Protein AF-A0A845K4L9-F1 (afdb_monomer)

Nearest PDB structures (foldseek):
  2jjd-assembly4_D  TM=6.006E-01  e=6.717E-01  Homo sapiens
  6bn5-assembly2_B  TM=7.726E-01  e=2.411E+00  Homo sapiens
  7zj1-assembly1_A  TM=6.601E-01  e=2.281E+00  Homo sapiens
  2czo-assembly1_A  TM=6.096E-01  e=1.308E+00  Saccharomyces cerevisiae
  9asq-assembly1_A  TM=3.878E-01  e=6.201E+00  Homo sapiens

Solvent-accessible surface area (backbone atoms only — not comparable to full-atom values): 4058 Å² total; per-residue (Å²): 141,84,89,55,67,58,17,36,36,35,32,73,91,76,60,28,42,25,36,24,74,41,75,45,87,46,98,92,48,43,38,30,32,31,41,35,44,40,88,96,53,78,70,45,78,46,79,42,48,48,70,56,55,54,47,32,40,74,72,66,56,28,47,79,43,76,53,81,79,134

Secondary structure (DSSP, 8-state):
----TT-EEEETTTTEEEEEEEEE--TTS-EEEEEEE-TTS--EEEEEEHHHHHHHHHTTSSEEE-----

Radius of gyration: 11.71 Å; Cα contacts (8 Å, |Δi|>4): 135; chains: 1; bounding box: 32×24×28 Å

pLDDT: mean 94.92, std 5.11, range [66.62, 98.56]

Foldseek 3Di:
DDDDFQKWKAQPVQRKIWGFHDWDADPVAIKTKIFIDGVPDDIDIDIDHPVVVVVCCVVVRIPIGGHDDD

Structure (mmCIF, N/CA/C/O backbone):
data_AF-A0A845K4L9-F1
#
_entry.id   AF-A0A845K4L9-F1
#
loop_
_atom_site.group_PDB
_atom_site.id
_atom_site.type_symbol
_atom_site.label_atom_id
_atom_site.label_alt_id
_atom_site.label_comp_id
_atom_site.label_asym_id
_atom_site.label_entity_id
_atom_site.label_seq_id
_atom_site.pdbx_PDB_ins_code
_atom_site.Cartn_x
_atom_site.Cartn_y
_atom_site.Cartn_z
_atom_site.occupancy
_atom_site.B_iso_or_equiv
_atom_site.auth_seq_id
_atom_site.auth_comp_id
_atom_site.auth_asym_id
_atom_site.auth_atom_id
_atom_site.pdbx_PDB_model_num
ATOM 1 N N . MET A 1 1 ? -3.863 -10.971 6.504 1.00 85.69 1 MET A N 1
ATOM 2 C CA . MET A 1 1 ? -2.877 -9.876 6.388 1.00 85.69 1 MET A CA 1
ATOM 3 C C . MET A 1 1 ? -3.149 -8.778 7.416 1.00 85.69 1 MET A C 1
ATOM 5 O O . MET A 1 1 ? -4.282 -8.291 7.490 1.00 85.69 1 MET A O 1
ATOM 9 N N . LYS A 1 2 ? -2.116 -8.421 8.196 1.00 89.62 2 LYS A N 1
ATOM 10 C CA . LYS A 1 2 ? -2.071 -7.262 9.101 1.00 89.62 2 LYS A CA 1
ATOM 11 C C . LYS A 1 2 ? -1.120 -6.223 8.494 1.00 89.62 2 LYS A C 1
ATOM 13 O O . LYS A 1 2 ? 0.052 -6.547 8.362 1.00 89.62 2 LYS A O 1
ATOM 18 N N . LEU A 1 3 ? -1.629 -5.049 8.116 1.00 94.62 3 LEU A N 1
ATOM 19 C CA . LEU A 1 3 ? -0.805 -3.957 7.583 1.00 94.62 3 LEU A CA 1
ATOM 20 C C . LEU A 1 3 ? -0.116 -3.210 8.723 1.00 94.62 3 LEU A C 1
ATOM 22 O O . LEU A 1 3 ? -0.691 -3.075 9.813 1.00 94.62 3 LEU A O 1
ATOM 26 N N . ARG A 1 4 ? 1.089 -2.723 8.452 1.00 95.62 4 ARG A N 1
ATOM 27 C CA . ARG A 1 4 ? 1.912 -1.915 9.353 1.00 95.62 4 ARG A CA 1
ATOM 28 C C . ARG A 1 4 ? 2.573 -0.774 8.582 1.00 95.62 4 ARG A C 1
ATOM 30 O O . ARG A 1 4 ? 2.681 -0.819 7.362 1.00 95.62 4 ARG A O 1
ATOM 37 N N . GLU A 1 5 ? 2.992 0.254 9.308 1.00 96.88 5 GLU A N 1
ATOM 38 C CA . GLU A 1 5 ? 3.826 1.317 8.745 1.00 96.88 5 GLU A CA 1
ATOM 39 C C . GLU A 1 5 ? 5.173 0.743 8.280 1.00 96.88 5 GLU A C 1
ATOM 41 O O . GLU A 1 5 ? 5.755 -0.112 8.950 1.00 96.88 5 GLU A O 1
ATOM 46 N N . GLY A 1 6 ? 5.638 1.191 7.114 1.00 97.19 6 GLY A N 1
ATOM 47 C CA . GLY A 1 6 ? 6.808 0.679 6.399 1.00 97.19 6 GLY A CA 1
ATOM 48 C C . GLY A 1 6 ? 6.555 -0.576 5.554 1.00 97.19 6 GLY A C 1
ATOM 49 O O . GLY A 1 6 ? 7.466 -1.026 4.863 1.00 97.19 6 GLY A O 1
ATOM 50 N N . ASP A 1 7 ? 5.349 -1.157 5.586 1.00 97.56 7 ASP A N 1
ATOM 51 C CA . ASP A 1 7 ? 4.977 -2.190 4.617 1.00 97.56 7 ASP A CA 1
ATOM 52 C C . ASP A 1 7 ? 4.924 -1.588 3.205 1.00 97.56 7 ASP A C 1
ATOM 54 O O . ASP A 1 7 ? 4.481 -0.452 3.017 1.00 97.56 7 ASP A O 1
ATOM 58 N N . ASN A 1 8 ? 5.302 -2.380 2.204 1.00 97.44 8 ASN A N 1
ATOM 59 C CA . ASN A 1 8 ? 5.233 -1.995 0.801 1.00 97.44 8 ASN A CA 1
ATOM 60 C C . ASN A 1 8 ? 4.049 -2.661 0.094 1.00 97.44 8 ASN A C 1
ATOM 62 O O . ASN A 1 8 ? 3.691 -3.813 0.355 1.00 97.44 8 ASN A O 1
ATOM 66 N N . LEU A 1 9 ? 3.461 -1.917 -0.833 1.00 97.44 9 LEU A N 1
ATOM 67 C CA . LEU A 1 9 ? 2.464 -2.353 -1.793 1.00 97.44 9 LEU A CA 1
ATOM 68 C C . LEU A 1 9 ? 3.048 -2.178 -3.190 1.00 97.44 9 LEU A C 1
ATOM 70 O O . LEU A 1 9 ? 3.634 -1.140 -3.485 1.00 97.44 9 LEU A O 1
ATOM 74 N N . TYR A 1 10 ? 2.864 -3.158 -4.058 1.00 97.62 10 TYR A N 1
ATOM 75 C CA . TYR A 1 10 ? 3.196 -3.025 -5.471 1.00 97.62 10 TYR A CA 1
ATOM 76 C C . TYR A 1 10 ? 1.930 -3.188 -6.305 1.00 97.62 10 TYR A C 1
ATOM 78 O O . TYR A 1 10 ? 1.166 -4.123 -6.091 1.00 97.62 10 TYR A O 1
ATOM 86 N N . GLU A 1 11 ? 1.677 -2.249 -7.212 1.00 94.75 11 GLU A N 1
ATOM 87 C CA . GLU A 1 11 ? 0.532 -2.242 -8.123 1.00 94.75 11 GLU A CA 1
ATOM 88 C C . GLU A 1 11 ? 1.033 -2.586 -9.537 1.00 94.75 11 GLU A C 1
ATOM 90 O O . GLU A 1 11 ? 1.657 -1.737 -10.188 1.00 94.75 11 GLU A O 1
ATOM 95 N N . PRO A 1 12 ? 0.837 -3.836 -10.009 1.00 93.44 12 PRO A N 1
ATOM 96 C CA . PRO A 1 12 ? 1.537 -4.333 -11.191 1.00 93.44 12 PRO A CA 1
ATOM 97 C C . PRO A 1 12 ? 1.144 -3.667 -12.511 1.00 93.44 12 PRO A C 1
ATOM 99 O O . PRO A 1 12 ? 1.973 -3.621 -13.421 1.00 93.44 12 PRO A O 1
ATOM 102 N N . LEU A 1 13 ? -0.086 -3.155 -12.649 1.00 90.31 13 LEU A N 1
ATOM 103 C CA . LEU A 1 13 ? -0.561 -2.607 -13.925 1.00 90.31 13 LEU A CA 1
ATOM 104 C C . LEU A 1 13 ? 0.121 -1.277 -14.239 1.00 90.31 13 LEU A C 1
ATOM 106 O O . LEU A 1 13 ? 0.492 -1.038 -15.388 1.00 90.31 13 LEU A O 1
ATOM 110 N N . SER A 1 14 ? 0.334 -0.433 -13.227 1.00 87.19 14 SER A N 1
ATOM 111 C CA . SER A 1 14 ? 1.061 0.835 -13.388 1.00 87.19 14 SER A CA 1
ATOM 112 C C . SER A 1 14 ? 2.544 0.765 -13.012 1.00 87.19 14 SER A C 1
ATOM 114 O O . SER A 1 14 ? 3.262 1.746 -13.204 1.00 87.19 14 SER A O 1
ATOM 116 N N . ARG A 1 15 ? 3.034 -0.390 -12.534 1.00 91.69 15 ARG A N 1
ATOM 117 C CA . ARG A 1 15 ? 4.403 -0.569 -12.007 1.00 91.69 15 ARG A CA 1
ATOM 118 C C . ARG A 1 15 ? 4.716 0.432 -10.892 1.00 91.69 15 ARG A C 1
ATOM 120 O O . ARG A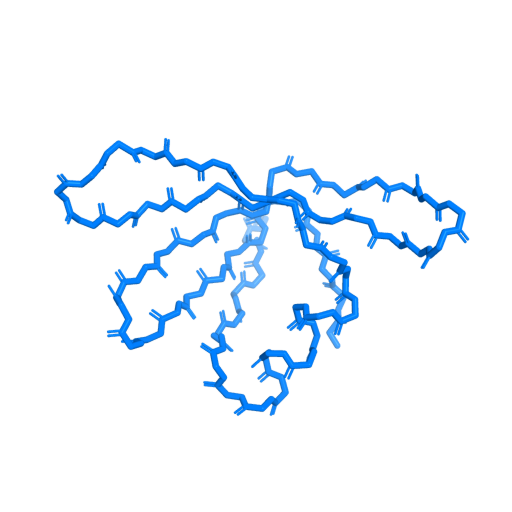 1 15 ? 5.783 1.047 -10.865 1.00 91.69 15 ARG A 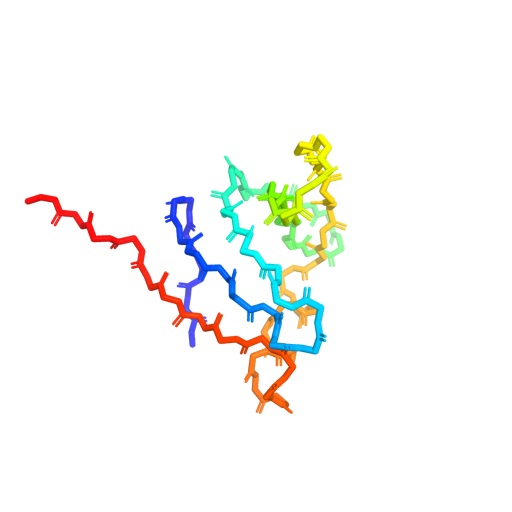O 1
ATOM 127 N N . ASN A 1 16 ? 3.759 0.604 -9.990 1.00 94.44 16 ASN A N 1
ATOM 128 C CA . ASN A 1 16 ? 3.820 1.594 -8.927 1.00 94.44 16 ASN A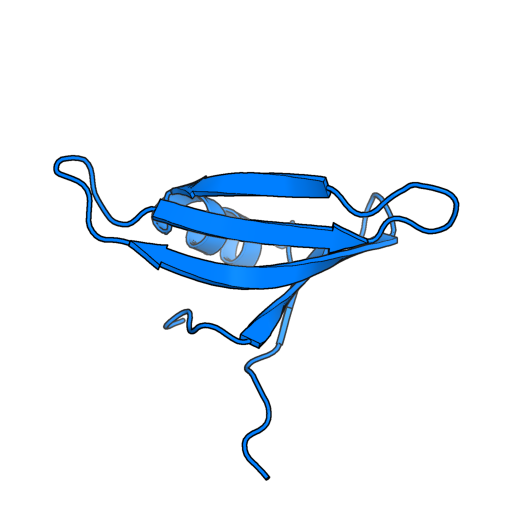 CA 1
ATOM 129 C C . ASN A 1 16 ? 4.126 0.934 -7.583 1.00 94.44 16 ASN A C 1
ATOM 131 O O . ASN A 1 16 ? 3.446 -0.008 -7.174 1.00 94.44 16 ASN A O 1
ATOM 135 N N . THR A 1 17 ? 5.127 1.461 -6.882 1.00 97.00 17 THR A N 1
ATOM 136 C CA . THR A 1 17 ? 5.496 1.007 -5.539 1.00 97.00 17 THR A CA 1
ATOM 137 C C . THR A 1 17 ? 5.015 2.017 -4.509 1.00 97.00 17 THR A C 1
ATOM 139 O O . THR A 1 17 ? 5.343 3.200 -4.583 1.00 97.00 17 THR A O 1
ATOM 142 N N . GLY A 1 18 ? 4.239 1.549 -3.540 1.00 97.25 18 GLY A N 1
ATOM 143 C CA . GLY A 1 18 ? 3.680 2.336 -2.454 1.00 97.25 18 GLY A CA 1
ATOM 144 C C . GLY A 1 18 ? 4.218 1.901 -1.101 1.00 97.25 18 GLY A C 1
ATOM 145 O O . GLY A 1 18 ? 4.178 0.722 -0.780 1.00 97.25 18 GLY A O 1
ATOM 146 N N . GLU A 1 19 ? 4.657 2.843 -0.278 1.00 97.88 19 GLU A N 1
ATOM 147 C CA . GLU A 1 19 ? 5.020 2.586 1.120 1.00 97.88 19 GLU A CA 1
ATOM 148 C C . GLU A 1 19 ? 3.880 3.036 2.038 1.00 97.88 19 GLU A C 1
ATOM 150 O O . GLU A 1 19 ? 3.361 4.147 1.890 1.00 97.88 19 GLU A O 1
ATOM 155 N N . ILE A 1 20 ? 3.483 2.206 3.002 1.00 98.25 20 ILE A N 1
ATOM 156 C CA . ILE A 1 20 ? 2.535 2.615 4.041 1.00 98.25 20 ILE A CA 1
ATOM 157 C C . ILE A 1 20 ? 3.251 3.548 5.016 1.00 98.25 20 ILE A C 1
ATOM 159 O O . ILE A 1 20 ? 4.071 3.110 5.817 1.00 98.25 20 ILE A O 1
ATOM 163 N N . THR A 1 21 ? 2.910 4.833 4.989 1.00 98.31 21 THR A N 1
ATOM 164 C CA . THR A 1 21 ? 3.566 5.847 5.829 1.00 98.31 21 THR A CA 1
ATOM 165 C C . THR A 1 21 ? 2.846 6.100 7.145 1.00 98.31 21 THR A C 1
ATOM 167 O O . THR A 1 21 ? 3.461 6.604 8.076 1.00 98.31 21 THR A O 1
ATOM 170 N N . SER A 1 22 ? 1.540 5.825 7.217 1.00 98.12 22 SER A N 1
ATOM 171 C CA . SER A 1 22 ? 0.787 5.923 8.470 1.00 98.12 22 SER A CA 1
ATOM 172 C C . SER A 1 22 ? -0.482 5.074 8.464 1.00 98.12 22 SER A C 1
ATOM 174 O O . SER A 1 22 ? -1.080 4.828 7.410 1.00 98.12 22 SER A O 1
ATOM 176 N N . ILE A 1 23 ? -0.915 4.637 9.650 1.00 97.94 23 ILE A N 1
ATOM 177 C CA . ILE A 1 23 ? -2.224 3.997 9.8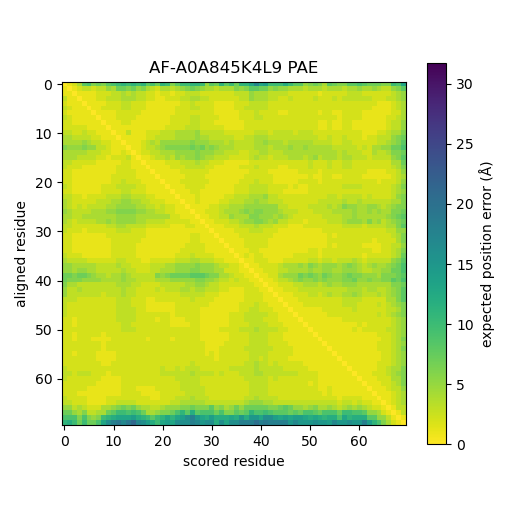54 1.00 97.94 23 ILE A CA 1
ATOM 178 C C . ILE A 1 23 ? -2.948 4.686 11.011 1.00 97.94 23 ILE A C 1
ATOM 180 O O . ILE A 1 23 ? -2.481 4.658 12.146 1.00 97.94 23 ILE A O 1
ATOM 184 N N . THR A 1 24 ? -4.119 5.260 10.743 1.00 97.75 24 THR A N 1
ATOM 185 C CA . THR A 1 24 ? -4.900 6.020 11.729 1.00 97.75 24 THR A CA 1
ATOM 186 C C . THR A 1 24 ? -6.280 5.407 11.959 1.00 97.75 24 THR A C 1
ATOM 188 O O . THR A 1 24 ? -6.890 4.815 11.061 1.00 97.75 24 THR A O 1
ATOM 191 N N . GLU A 1 25 ? -6.783 5.522 13.190 1.00 97.31 25 GLU A N 1
ATOM 192 C CA . GLU A 1 25 ? -8.155 5.135 13.527 1.00 97.31 25 GLU A CA 1
ATOM 193 C C . GLU A 1 25 ? -9.137 6.220 13.067 1.00 97.31 25 GLU A C 1
ATOM 195 O O . GLU A 1 25 ? -8.899 7.412 13.247 1.00 97.31 25 GLU A O 1
ATOM 200 N N . HIS A 1 26 ? -10.262 5.803 12.492 1.00 94.44 26 HIS A N 1
ATOM 201 C CA . HIS A 1 26 ? -11.344 6.688 12.067 1.00 94.44 26 HIS A CA 1
ATOM 202 C C . HIS A 1 26 ? -12.693 6.000 12.353 1.00 94.44 26 HIS A C 1
ATOM 204 O O . HIS A 1 26 ? -12.760 4.769 12.281 1.00 94.44 26 HIS A O 1
ATOM 210 N N . PRO A 1 27 ? -13.786 6.736 12.652 1.00 96.62 27 PRO A N 1
ATOM 211 C CA . PRO A 1 27 ? -15.073 6.131 13.024 1.00 96.62 27 PRO A CA 1
ATOM 212 C C . PRO A 1 27 ? -15.624 5.112 12.013 1.00 96.62 27 PRO A C 1
ATOM 214 O O . PRO A 1 27 ? -16.272 4.142 12.389 1.00 96.62 27 PRO A O 1
ATOM 217 N N . ALA A 1 28 ? -15.329 5.297 10.723 1.00 94.00 28 ALA A N 1
ATOM 218 C CA . ALA A 1 28 ? -15.725 4.382 9.644 1.00 94.00 28 ALA A CA 1
ATOM 219 C C . ALA A 1 28 ? -14.744 3.207 9.395 1.00 94.00 28 ALA A C 1
ATOM 221 O O . ALA A 1 28 ? -14.898 2.459 8.422 1.00 94.00 28 ALA A O 1
ATOM 222 N N . GLY A 1 29 ? -13.726 3.051 10.244 1.00 94.69 29 GLY A N 1
ATOM 223 C CA . GLY A 1 29 ? -12.646 2.071 10.132 1.00 94.69 29 GLY A CA 1
ATOM 224 C C . GLY A 1 29 ? -11.288 2.713 9.841 1.00 94.69 29 GLY A C 1
ATOM 225 O O . GLY A 1 29 ? -11.205 3.892 9.529 1.00 94.69 29 GLY A O 1
ATOM 226 N N . LYS A 1 30 ? -10.217 1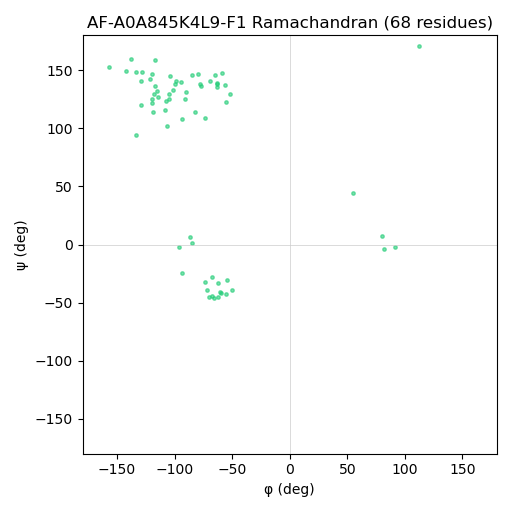.917 9.914 1.00 97.38 30 LYS A N 1
ATOM 227 C CA . LYS A 1 30 ? -8.831 2.395 9.777 1.00 97.38 30 LYS A CA 1
ATOM 228 C C . LYS A 1 30 ? -8.537 2.990 8.400 1.00 97.38 30 LYS A C 1
ATOM 230 O O . LYS A 1 30 ? -8.862 2.369 7.377 1.00 97.38 30 LYS A O 1
ATOM 235 N N . ILE A 1 31 ? -7.860 4.131 8.388 1.00 98.19 31 ILE A N 1
ATOM 236 C CA . ILE A 1 31 ? -7.309 4.775 7.195 1.00 98.19 31 ILE A CA 1
ATOM 237 C C . ILE A 1 31 ? -5.820 4.440 7.120 1.00 98.19 31 ILE A C 1
ATOM 239 O O . ILE A 1 31 ? -5.120 4.402 8.128 1.00 98.19 31 ILE A O 1
ATOM 243 N N . VAL A 1 32 ? -5.355 4.140 5.915 1.00 98.38 32 VAL A N 1
ATOM 244 C CA . VAL A 1 32 ? -3.967 3.824 5.601 1.00 98.38 32 VAL A CA 1
ATOM 245 C C . VAL A 1 32 ? -3.490 4.860 4.602 1.00 98.38 32 VAL A C 1
ATOM 247 O O . VAL A 1 32 ? -4.077 4.997 3.524 1.00 98.38 32 VAL A O 1
ATOM 250 N N . LYS A 1 33 ? -2.430 5.578 4.961 1.00 98.56 33 LYS A N 1
ATOM 251 C CA . LYS A 1 33 ? -1.760 6.504 4.060 1.00 98.56 33 LYS A CA 1
ATOM 252 C C . LYS A 1 33 ? -0.649 5.767 3.325 1.00 98.56 33 LYS A C 1
ATOM 254 O O . LYS A 1 33 ? 0.211 5.158 3.960 1.00 98.56 33 LYS A O 1
ATOM 259 N N . VAL A 1 34 ? -0.687 5.816 1.998 1.00 98.31 34 VAL A N 1
ATOM 260 C CA . VAL A 1 34 ? 0.288 5.166 1.117 1.00 98.31 34 VAL A CA 1
ATOM 261 C C . VAL A 1 34 ? 0.978 6.229 0.278 1.00 98.31 34 VAL A C 1
ATOM 263 O O . VAL A 1 34 ? 0.297 6.996 -0.408 1.00 98.31 34 VAL A O 1
ATOM 266 N N . ARG A 1 35 ? 2.310 6.261 0.320 1.00 98.19 35 ARG A N 1
ATOM 267 C CA . ARG A 1 35 ? 3.146 7.094 -0.546 1.00 98.19 35 ARG A CA 1
ATOM 268 C C . ARG A 1 35 ? 3.565 6.306 -1.771 1.00 98.19 35 ARG A C 1
ATOM 270 O O . ARG A 1 35 ? 4.417 5.427 -1.672 1.00 98.19 35 ARG A O 1
ATOM 277 N N . TRP A 1 36 ? 2.993 6.651 -2.912 1.00 97.00 36 TRP A N 1
ATOM 278 C CA . TRP A 1 36 ? 3.275 6.029 -4.198 1.00 97.00 36 TRP A CA 1
ATOM 279 C C . TRP A 1 36 ? 4.493 6.650 -4.871 1.00 97.00 36 TRP A C 1
ATOM 281 O O . TRP A 1 36 ? 4.751 7.851 -4.751 1.00 97.00 36 TRP A O 1
ATOM 291 N N . ARG A 1 37 ? 5.239 5.816 -5.591 1.00 95.44 37 ARG A N 1
ATOM 292 C CA . ARG A 1 37 ? 6.425 6.176 -6.365 1.00 95.44 37 ARG A CA 1
ATOM 293 C C . ARG A 1 37 ? 6.305 5.529 -7.738 1.00 95.44 37 ARG A C 1
ATOM 295 O O . ARG A 1 37 ? 6.686 4.376 -7.932 1.00 95.44 37 ARG A O 1
ATOM 302 N N . ILE A 1 38 ? 5.774 6.301 -8.679 1.00 92.12 38 ILE A N 1
ATOM 303 C CA . ILE A 1 38 ? 5.678 5.920 -10.087 1.00 92.12 38 ILE A CA 1
ATOM 304 C C . ILE A 1 38 ? 6.954 6.398 -10.793 1.00 92.12 38 ILE A C 1
ATOM 306 O O . ILE A 1 38 ? 7.346 7.556 -10.613 1.00 92.12 38 ILE A O 1
ATOM 310 N N . PRO A 1 39 ? 7.632 5.549 -11.584 1.00 87.62 39 PRO A N 1
ATOM 311 C CA . PRO A 1 39 ? 8.793 5.976 -12.356 1.00 87.62 39 PRO A CA 1
ATOM 312 C C . PRO A 1 39 ? 8.470 7.175 -13.259 1.00 87.62 39 PRO A C 1
ATOM 314 O O . PRO A 1 39 ? 7.592 7.095 -14.112 1.00 87.62 39 PRO A O 1
ATOM 317 N N . GLY A 1 40 ? 9.209 8.275 -13.088 1.00 90.44 40 GLY A N 1
ATOM 318 C CA . GLY A 1 40 ? 9.027 9.504 -13.870 1.00 90.44 40 GLY A CA 1
ATOM 319 C C . GLY A 1 40 ? 8.058 10.526 -13.267 1.00 90.44 40 GLY A C 1
ATOM 320 O O . GLY A 1 40 ? 7.933 11.616 -13.818 1.00 90.44 40 GLY A O 1
ATOM 321 N N . GLU A 1 41 ? 7.430 10.229 -12.126 1.00 92.62 41 GLU A N 1
ATOM 322 C CA . GLU A 1 41 ? 6.531 11.152 -11.427 1.00 92.62 41 GLU A CA 1
ATOM 323 C C . GLU A 1 41 ? 7.059 11.534 -10.040 1.00 92.62 41 GLU A C 1
ATOM 325 O O . GLU A 1 41 ? 7.874 10.835 -9.429 1.00 92.62 41 GLU A O 1
ATOM 330 N N . LEU A 1 42 ? 6.571 12.662 -9.516 1.00 94.88 42 LEU A N 1
ATOM 331 C CA . LEU A 1 42 ? 6.811 13.016 -8.122 1.00 94.88 42 LEU A CA 1
ATOM 332 C C . LEU A 1 42 ? 6.047 12.052 -7.201 1.00 94.88 42 LEU A C 1
ATOM 334 O O . LEU A 1 42 ? 4.897 11.711 -7.494 1.00 94.88 42 LEU A O 1
ATOM 338 N N . PRO A 1 43 ? 6.641 11.639 -6.065 1.00 95.56 43 PRO A N 1
ATOM 339 C CA . PRO A 1 43 ? 5.924 10.844 -5.083 1.00 95.56 43 PRO A CA 1
ATOM 340 C C . PRO A 1 43 ? 4.659 11.559 -4.616 1.00 95.56 43 PRO A C 1
ATOM 342 O O . PRO A 1 43 ? 4.693 12.757 -4.322 1.00 95.56 43 PRO A O 1
ATOM 345 N N . HIS A 1 44 ? 3.564 10.818 -4.502 1.00 95.25 44 HIS A N 1
ATOM 346 C CA . HIS A 1 44 ? 2.291 11.358 -4.042 1.00 95.25 44 HIS A CA 1
ATOM 347 C C . HIS A 1 44 ? 1.660 10.448 -2.994 1.00 95.25 44 HIS A C 1
ATOM 349 O O . HIS A 1 44 ? 1.826 9.228 -3.007 1.00 95.25 44 HIS A O 1
ATOM 355 N N . ASP A 1 45 ? 0.921 11.061 -2.076 1.00 97.44 45 ASP A N 1
ATOM 356 C CA . ASP A 1 45 ? 0.268 10.354 -0.986 1.00 97.44 45 ASP A CA 1
ATOM 357 C C . ASP A 1 45 ? -1.208 10.113 -1.322 1.00 97.44 45 ASP A C 1
ATOM 359 O O . ASP A 1 45 ? -1.894 10.988 -1.851 1.00 97.44 45 ASP A O 1
ATOM 363 N N . THR A 1 46 ? -1.719 8.938 -0.963 1.00 97.12 46 THR A N 1
ATOM 364 C CA . THR A 1 46 ? -3.153 8.625 -1.014 1.00 97.12 46 THR A CA 1
ATOM 365 C C . THR A 1 46 ? -3.620 8.081 0.323 1.00 97.12 46 THR A C 1
ATOM 367 O O . THR A 1 46 ? -2.873 7.394 1.019 1.00 97.12 46 THR A O 1
ATOM 370 N N . GLU A 1 47 ? -4.874 8.353 0.664 1.00 98.06 47 GLU A N 1
ATOM 371 C CA . GLU A 1 47 ? -5.532 7.772 1.828 1.00 98.06 47 GLU A CA 1
ATOM 372 C C . GLU A 1 47 ? -6.557 6.741 1.371 1.00 98.06 47 GLU A C 1
ATOM 374 O O . GLU A 1 47 ? -7.457 7.012 0.570 1.00 98.06 47 GLU A O 1
ATOM 379 N N . LEU A 1 48 ? -6.409 5.519 1.869 1.00 97.19 48 LEU A N 1
ATOM 380 C CA . LEU A 1 48 ? -7.268 4.399 1.527 1.00 97.19 48 LEU A CA 1
ATOM 381 C C . LEU A 1 48 ? -7.755 3.746 2.809 1.00 97.19 48 LEU A C 1
ATOM 383 O O . LEU A 1 48 ? -6.999 3.543 3.754 1.00 97.19 48 LEU A O 1
ATOM 387 N N . PHE A 1 49 ? -9.016 3.324 2.836 1.00 97.94 49 PHE A N 1
ATOM 388 C CA . PHE A 1 49 ? -9.459 2.477 3.935 1.00 97.94 49 PHE A CA 1
ATOM 389 C C . PHE A 1 49 ? -8.689 1.159 3.930 1.00 97.94 49 PHE A C 1
ATOM 391 O O . PHE A 1 49 ? -8.551 0.501 2.895 1.00 97.94 49 PHE A O 1
ATOM 398 N N . TYR A 1 50 ? -8.312 0.702 5.118 1.00 97.50 50 TYR A N 1
ATOM 399 C CA . TYR A 1 50 ? -7.636 -0.573 5.340 1.00 97.50 50 TYR A CA 1
ATOM 400 C C . TYR A 1 50 ? -8.352 -1.747 4.642 1.00 97.50 50 TYR A C 1
ATOM 402 O O . TYR A 1 50 ? -7.723 -2.623 4.044 1.00 97.50 50 TYR A O 1
ATOM 410 N N . LYS A 1 51 ? -9.696 -1.747 4.650 1.00 96.69 51 LYS A N 1
ATOM 411 C CA . LYS A 1 51 ? -10.516 -2.765 3.965 1.00 96.69 51 LYS A CA 1
ATOM 412 C C . LYS A 1 51 ? -10.313 -2.785 2.444 1.00 96.69 51 LYS A C 1
ATOM 414 O O . LYS A 1 51 ? -10.374 -3.858 1.849 1.00 96.69 51 LYS A O 1
ATOM 419 N N . LYS A 1 52 ? -10.059 -1.626 1.824 1.00 96.88 52 LYS A N 1
ATOM 420 C CA . LYS A 1 52 ? -9.827 -1.498 0.380 1.00 96.88 52 LYS A CA 1
ATOM 421 C C . LYS A 1 52 ? -8.485 -2.114 -0.001 1.00 96.88 52 LYS A C 1
ATOM 423 O O . LYS A 1 52 ? -8.458 -2.924 -0.917 1.00 96.88 52 LYS A O 1
ATOM 428 N N . ILE A 1 53 ? -7.423 -1.829 0.755 1.00 96.88 53 ILE A N 1
ATOM 429 C CA . ILE A 1 53 ? -6.102 -2.442 0.535 1.00 96.88 53 ILE A CA 1
ATOM 430 C C . ILE A 1 53 ? -6.180 -3.958 0.724 1.00 96.88 53 ILE A C 1
ATOM 432 O O . ILE A 1 53 ? -5.726 -4.711 -0.130 1.00 96.88 53 ILE A O 1
ATOM 436 N N . LYS A 1 54 ? -6.841 -4.433 1.791 1.00 96.50 54 LYS A N 1
ATOM 437 C CA . LYS A 1 54 ? -7.053 -5.876 1.993 1.00 96.50 54 LYS A CA 1
ATOM 438 C C . LYS A 1 54 ? -7.748 -6.551 0.818 1.00 96.50 54 LYS A C 1
ATOM 440 O O . LYS A 1 54 ? -7.370 -7.661 0.455 1.00 96.50 54 LYS A O 1
ATOM 445 N N . ARG A 1 55 ? -8.777 -5.907 0.268 1.00 97.50 55 ARG A N 1
ATOM 446 C CA . ARG A 1 55 ? -9.484 -6.406 -0.908 1.00 97.50 55 ARG A CA 1
ATOM 447 C C . ARG A 1 55 ? -8.581 -6.399 -2.140 1.00 97.50 55 ARG A C 1
ATOM 449 O O . ARG A 1 55 ? -8.533 -7.409 -2.820 1.00 97.50 55 ARG A O 1
ATOM 456 N N . ALA A 1 56 ? -7.847 -5.315 -2.382 1.00 96.81 56 ALA A N 1
ATOM 457 C CA . ALA A 1 56 ? -6.935 -5.198 -3.516 1.00 96.81 56 ALA A CA 1
ATOM 458 C C . ALA A 1 56 ? -5.847 -6.280 -3.501 1.00 96.81 56 ALA A C 1
ATOM 460 O O . ALA A 1 56 ? -5.606 -6.899 -4.528 1.00 96.81 56 ALA A O 1
ATOM 461 N N . VAL A 1 57 ? -5.270 -6.578 -2.332 1.00 96.75 57 VAL A N 1
ATOM 462 C CA . VAL A 1 57 ? -4.283 -7.661 -2.195 1.00 96.75 57 VAL A CA 1
ATOM 463 C C . VAL A 1 57 ? -4.913 -9.035 -2.401 1.00 96.75 57 VAL A C 1
ATOM 465 O O . VAL A 1 57 ? -4.373 -9.864 -3.122 1.00 96.75 57 VAL A O 1
ATOM 468 N N . ARG A 1 58 ? -6.084 -9.286 -1.805 1.00 97.00 58 ARG A N 1
ATOM 469 C CA . ARG A 1 58 ? -6.804 -10.555 -1.991 1.00 97.00 58 ARG A CA 1
ATOM 470 C C . ARG A 1 58 ? -7.173 -10.797 -3.458 1.00 97.00 58 ARG A C 1
ATOM 472 O O . ARG A 1 58 ? -7.095 -11.928 -3.916 1.00 97.00 58 ARG A O 1
ATOM 479 N N . ASP A 1 59 ? -7.605 -9.749 -4.153 1.00 97.25 59 ASP A N 1
ATOM 480 C CA . ASP A 1 59 ? -8.075 -9.816 -5.537 1.00 97.25 59 ASP A CA 1
ATOM 481 C C . ASP A 1 59 ? -6.900 -9.727 -6.548 1.00 97.25 59 ASP A C 1
ATOM 483 O O . ASP A 1 59 ? -7.137 -9.753 -7.751 1.00 97.25 59 ASP A O 1
ATOM 487 N N . GLY A 1 60 ? -5.644 -9.634 -6.081 1.00 95.81 60 GLY A N 1
ATOM 488 C CA . GLY A 1 60 ? -4.438 -9.626 -6.923 1.00 95.81 60 GLY A CA 1
ATOM 489 C C . GLY A 1 60 ? -4.100 -8.285 -7.582 1.00 95.81 60 GLY A C 1
ATOM 490 O O . GLY A 1 60 ? -3.188 -8.222 -8.397 1.00 95.81 60 GLY A O 1
ATOM 491 N N . TYR A 1 61 ? -4.805 -7.205 -7.236 1.00 96.62 61 TYR A N 1
ATOM 492 C CA . TYR A 1 61 ? -4.497 -5.862 -7.738 1.00 96.62 61 TYR A CA 1
ATOM 493 C C . TYR A 1 61 ? -3.241 -5.273 -7.101 1.00 96.62 61 TYR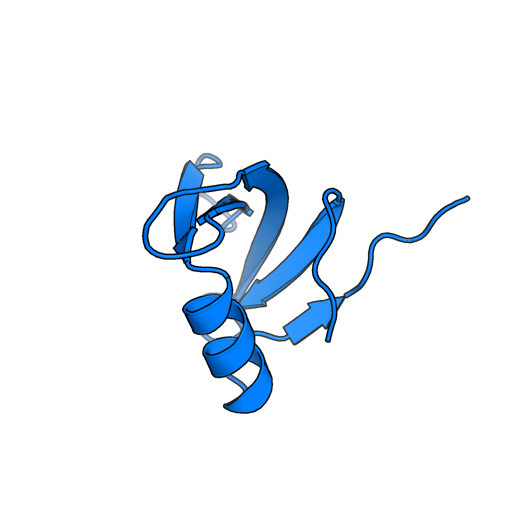 A C 1
ATOM 495 O O . TYR A 1 61 ? -2.552 -4.496 -7.751 1.00 96.62 61 TYR A O 1
ATOM 503 N N . TYR A 1 62 ? -2.970 -5.621 -5.838 1.00 97.19 62 TYR A N 1
ATOM 504 C CA . TYR A 1 62 ? -1.751 -5.239 -5.131 1.00 97.19 62 TYR A CA 1
ATOM 505 C C . TYR A 1 62 ? -0.997 -6.479 -4.663 1.00 97.19 62 TYR A C 1
ATOM 507 O O . TYR A 1 62 ? -1.592 -7.426 -4.152 1.00 97.19 62 TYR A O 1
ATOM 515 N N . GLU A 1 63 ? 0.321 -6.423 -4.725 1.00 97.56 63 GLU A N 1
ATOM 516 C CA . GLU A 1 63 ? 1.207 -7.321 -3.996 1.00 97.56 63 GLU A CA 1
ATOM 517 C C . GLU A 1 63 ? 1.607 -6.644 -2.682 1.00 97.56 63 GLU A C 1
ATOM 519 O O . GLU A 1 63 ? 1.818 -5.432 -2.645 1.00 97.56 63 GLU A O 1
ATOM 524 N N . HIS A 1 64 ? 1.666 -7.399 -1.583 1.00 97.25 64 HIS A N 1
ATOM 525 C CA . HIS A 1 64 ? 2.038 -6.876 -0.264 1.00 97.25 64 HIS A CA 1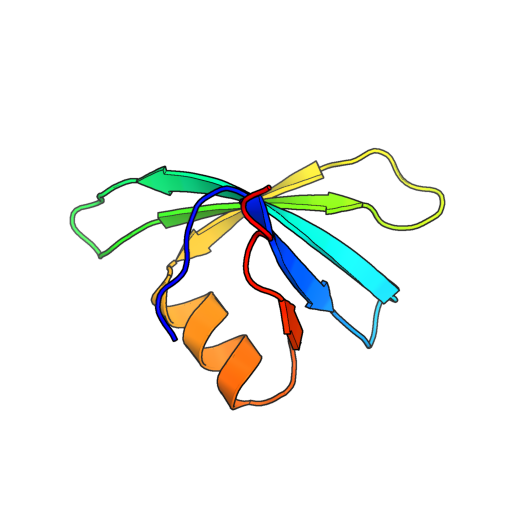
ATOM 526 C C . HIS A 1 64 ? 3.346 -7.494 0.201 1.00 97.25 64 HIS A C 1
ATOM 528 O O . HIS A 1 64 ? 3.457 -8.716 0.304 1.00 97.25 64 HIS A O 1
ATOM 534 N N . THR A 1 65 ? 4.289 -6.630 0.560 1.00 96.31 65 THR A N 1
ATOM 535 C CA . THR A 1 65 ? 5.569 -7.010 1.149 1.00 96.31 65 THR A CA 1
ATOM 536 C C . THR A 1 65 ? 5.664 -6.378 2.534 1.00 96.31 65 THR A C 1
ATOM 538 O O . THR A 1 65 ? 5.728 -5.150 2.635 1.00 96.31 65 THR A O 1
ATOM 541 N N . PRO A 1 66 ? 5.672 -7.174 3.618 1.00 94.88 66 PRO A N 1
ATOM 542 C CA . PRO A 1 66 ? 5.848 -6.647 4.965 1.00 94.88 66 PRO A CA 1
ATOM 543 C C . PRO A 1 66 ? 7.167 -5.886 5.111 1.00 94.88 66 PRO A C 1
ATOM 545 O O . PRO A 1 66 ? 8.174 -6.270 4.501 1.00 94.88 66 PRO A O 1
ATOM 548 N N . LYS A 1 67 ? 7.174 -4.858 5.967 1.00 92.81 67 LYS A N 1
ATOM 549 C CA . LYS A 1 67 ? 8.412 -4.211 6.407 1.00 92.81 67 LYS A CA 1
ATOM 550 C C . LYS A 1 67 ? 9.379 -5.281 6.922 1.00 92.81 67 LYS A C 1
ATOM 552 O O . LYS A 1 67 ? 8.994 -6.117 7.740 1.00 92.81 67 LYS A O 1
ATOM 557 N N . GLN A 1 68 ? 10.615 -5.254 6.435 1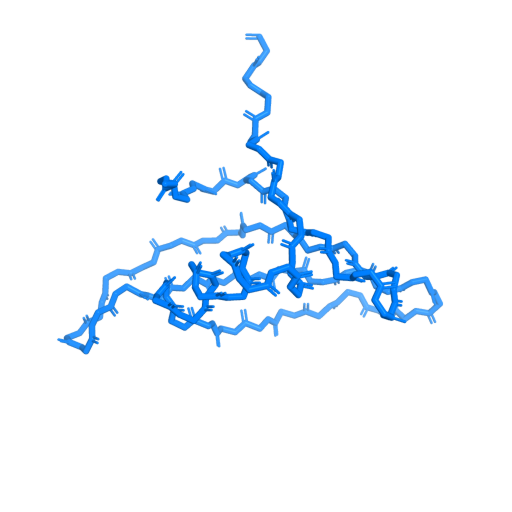.00 84.44 68 GLN A N 1
ATOM 558 C CA . GLN A 1 68 ? 11.694 -6.060 6.998 1.00 84.44 68 GLN A CA 1
ATOM 559 C C . GLN A 1 68 ? 12.239 -5.301 8.211 1.00 84.44 68 GLN A C 1
ATOM 561 O O . GLN A 1 68 ? 12.749 -4.189 8.060 1.00 84.44 68 GLN A O 1
ATOM 566 N N . ASP A 1 69 ? 12.066 -5.859 9.406 1.00 76.69 69 ASP A N 1
ATOM 567 C CA . ASP A 1 69 ? 12.773 -5.370 10.587 1.00 76.69 69 ASP A CA 1
ATOM 568 C C . ASP A 1 69 ? 14.230 -5.886 10.514 1.00 76.69 69 ASP A C 1
ATOM 570 O O . ASP A 1 69 ? 14.426 -7.031 10.094 1.00 76.69 69 ASP A O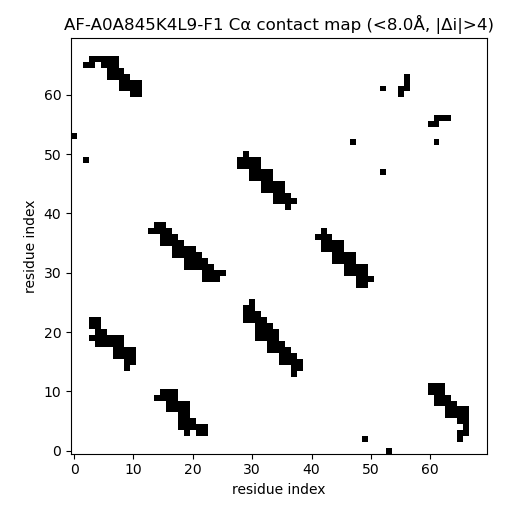 1
ATOM 574 N N . PRO A 1 70 ? 15.240 -5.048 10.818 1.00 66.62 70 PRO A N 1
ATOM 575 C CA . PRO A 1 70 ? 16.651 -5.438 10.777 1.00 66.62 70 PRO A CA 1
ATOM 576 C C . PRO A 1 70 ? 17.029 -6.494 11.823 1.00 66.62 70 PRO A C 1
ATOM 578 O O . PRO A 1 70 ? 16.351 -6.574 12.875 1.00 66.62 70 PRO A O 1
#

Sequence (70 aa):
MKLREGDNLYEPLSRNTGEITSITEHPAGKIVKVRWRIPGELPHDTELFYKKIKRAVRDGYYEHTPKQDP

Mean predicted aligned error: 2.85 Å